Protein AF-A0A2G1X113-F1 (afdb_monomer_lite)

Secondary structure (DSSP, 8-state):
-HHHHHHHHHHHTS-----TTHHHHHHHHHHHHHHHHHHHHH--SS--HHHHHHHHHHHHHHHHHHHHHHHHHHTTTS-HHHHHHHHHHHHHHHHHHHHHHHHHH-

Sequence (106 aa):
MALAAFALVSLDSIPLALSTDFGARFLLLLSLLDMAFAYDDYWPVAYSPMYAVTWTLVFGVLTAGLFISIYEVALPNLGNTVVSVAAFVTVVSIQFGSAMLYARIR

pLDDT: mean 83.41, std 10.77, range [58.5, 96.0]

Radius of gyration: 15.13 Å; chains: 1; bounding box: 37×22×48 Å

Foldseek 3Di:
DVVLLVVLVVVVVDPDPDDQCPLLVVLLVVLLVLLLVLCVPQPPPDPDPVVVVVSSVPLNCVLNVQLVVQLVVCVVPDGNSVSSSVSSVVSSCCSNVVSVVVSVVD

Structure (mmCIF, N/CA/C/O backbone):
data_AF-A0A2G1X113-F1
#
_entry.id   AF-A0A2G1X113-F1
#
loop_
_atom_site.group_PDB
_atom_site.id
_atom_site.type_symbol
_atom_site.label_atom_id
_atom_site.label_alt_id
_atom_site.label_comp_id
_atom_site.label_asym_id
_atom_site.label_entity_id
_atom_site.label_seq_id
_atom_site.pdbx_PDB_ins_code
_atom_site.Cartn_x
_atom_site.Cartn_y
_atom_site.Cartn_z
_atom_site.occupancy
_atom_site.B_iso_or_equiv
_atom_site.auth_seq_id
_atom_site.auth_comp_id
_atom_site.auth_asym_id
_atom_site.auth_atom_id
_atom_site.pdbx_PDB_model_num
ATOM 1 N N . MET A 1 1 ? 0.901 -9.923 2.274 1.00 58.50 1 MET A N 1
ATOM 2 C CA . MET A 1 1 ? -0.385 -9.184 2.352 1.00 58.50 1 MET A CA 1
ATOM 3 C C . MET A 1 1 ? -1.337 -9.734 3.408 1.00 58.50 1 MET A C 1
ATOM 5 O O . MET A 1 1 ? -1.487 -9.088 4.437 1.00 58.50 1 MET A O 1
ATOM 9 N N . ALA A 1 2 ? -1.912 -10.933 3.237 1.00 60.22 2 ALA A N 1
ATOM 10 C CA . ALA A 1 2 ? -2.840 -11.517 4.222 1.00 60.22 2 ALA A CA 1
ATOM 11 C C . ALA A 1 2 ? -2.227 -11.680 5.628 1.00 60.22 2 ALA A C 1
ATOM 13 O O . ALA A 1 2 ? -2.888 -11.428 6.627 1.00 60.22 2 ALA A O 1
ATOM 14 N N . LEU A 1 3 ? -0.937 -12.024 5.698 1.00 64.19 3 LEU A N 1
ATOM 15 C CA . LEU A 1 3 ? -0.220 -12.228 6.959 1.00 64.19 3 LEU A CA 1
ATOM 16 C C . LEU A 1 3 ? -0.025 -10.928 7.756 1.00 64.19 3 LEU A C 1
ATOM 18 O O . LEU A 1 3 ? -0.084 -10.955 8.977 1.00 64.19 3 LEU A O 1
ATOM 22 N N . ALA A 1 4 ? 0.140 -9.787 7.083 1.00 62.50 4 ALA A N 1
ATOM 23 C CA . ALA A 1 4 ? 0.288 -8.496 7.749 1.00 62.50 4 ALA A CA 1
ATOM 24 C C . ALA A 1 4 ? -1.049 -7.956 8.269 1.00 62.50 4 ALA A C 1
ATOM 26 O O . ALA A 1 4 ? -1.118 -7.489 9.400 1.00 62.50 4 ALA A O 1
ATOM 27 N N . ALA A 1 5 ? -2.124 -8.093 7.484 1.00 61.22 5 ALA A N 1
ATOM 28 C CA . ALA A 1 5 ? -3.475 -7.788 7.952 1.00 61.22 5 ALA A CA 1
ATOM 29 C C . ALA A 1 5 ? -3.866 -8.689 9.139 1.00 61.22 5 ALA A C 1
ATOM 31 O O . ALA A 1 5 ? -4.377 -8.205 10.144 1.00 61.22 5 ALA A O 1
ATOM 32 N N . PHE A 1 6 ? -3.547 -9.986 9.063 1.00 65.88 6 PHE A N 1
ATOM 33 C CA . PHE A 1 6 ? -3.752 -10.940 10.153 1.00 65.88 6 PHE A CA 1
ATOM 34 C C . PHE A 1 6 ? -2.927 -10.600 11.400 1.00 65.88 6 PHE A C 1
ATOM 36 O O . PHE A 1 6 ? -3.461 -10.616 12.507 1.00 65.88 6 PHE A O 1
ATOM 43 N N . ALA A 1 7 ? -1.646 -10.255 11.238 1.00 67.19 7 ALA A N 1
ATOM 44 C CA . ALA A 1 7 ? -0.786 -9.841 12.343 1.00 67.19 7 ALA A CA 1
ATOM 45 C C . ALA A 1 7 ? -1.331 -8.589 13.037 1.00 67.19 7 ALA A C 1
ATOM 47 O O . ALA A 1 7 ? -1.267 -8.494 14.256 1.00 67.19 7 ALA A O 1
ATOM 48 N N . LEU A 1 8 ? -1.922 -7.661 12.288 1.00 65.19 8 LEU A N 1
ATOM 49 C CA . LEU A 1 8 ? -2.475 -6.436 12.847 1.00 65.19 8 LEU A CA 1
ATOM 50 C C . LEU A 1 8 ? -3.777 -6.661 13.609 1.00 65.19 8 LEU A C 1
ATOM 52 O O . LEU A 1 8 ? -3.918 -6.167 14.720 1.00 65.19 8 LEU A O 1
ATOM 56 N N . VAL A 1 9 ? -4.681 -7.474 13.059 1.00 65.12 9 VAL A N 1
ATOM 57 C CA . VAL A 1 9 ? -5.884 -7.940 13.771 1.00 65.12 9 VAL A CA 1
ATOM 58 C C . VAL A 1 9 ? -5.495 -8.706 15.040 1.00 65.12 9 VAL A C 1
ATOM 60 O O . VAL A 1 9 ? -6.120 -8.556 16.088 1.00 65.12 9 VAL A O 1
ATOM 63 N N . SER A 1 10 ? -4.421 -9.495 14.969 1.00 65.69 10 SER A N 1
ATOM 64 C CA . SER A 1 10 ? -3.881 -10.210 16.126 1.00 65.69 10 SER A CA 1
ATOM 65 C C . SER A 1 10 ? -3.293 -9.250 17.164 1.00 65.69 10 SER A C 1
ATOM 67 O O . SER A 1 10 ? -3.532 -9.438 18.349 1.00 65.69 10 SER A O 1
ATOM 69 N N . LEU A 1 11 ? -2.574 -8.203 16.745 1.00 63.88 11 LEU A N 1
ATOM 70 C CA . LEU A 1 11 ? -2.026 -7.171 17.634 1.00 63.88 11 LEU A CA 1
ATOM 71 C C . LEU A 1 11 ? -3.117 -6.326 18.299 1.00 63.88 11 LEU A C 1
ATOM 73 O O . LEU A 1 11 ? -2.971 -6.004 19.472 1.00 63.88 11 LEU A O 1
ATOM 77 N N . ASP A 1 12 ? -4.210 -6.030 17.594 1.00 63.69 12 ASP A N 1
ATOM 78 C CA . ASP A 1 12 ? -5.396 -5.350 18.143 1.00 63.69 12 ASP A CA 1
ATOM 79 C C . ASP A 1 12 ? -6.099 -6.200 19.223 1.00 63.69 12 ASP A C 1
ATOM 81 O O . ASP A 1 12 ? -6.749 -5.687 20.128 1.00 63.69 12 ASP A O 1
ATOM 85 N N . SER A 1 13 ? -5.921 -7.524 19.162 1.00 64.50 13 SER A N 1
ATOM 86 C CA . SER A 1 13 ? -6.463 -8.480 20.137 1.00 64.50 13 SER A CA 1
ATOM 87 C C . SER A 1 13 ? -5.548 -8.700 21.353 1.00 64.50 13 SER A C 1
ATOM 89 O O . SER A 1 13 ? -5.953 -9.346 22.322 1.00 64.50 13 SER A O 1
ATOM 91 N N . ILE A 1 14 ? -4.304 -8.207 21.314 1.00 66.00 14 ILE A N 1
ATOM 92 C CA . ILE A 1 14 ? -3.322 -8.335 22.399 1.00 66.00 14 ILE A CA 1
ATOM 93 C C . ILE A 1 14 ? -3.367 -7.045 23.233 1.00 66.00 14 ILE A C 1
ATOM 95 O O . ILE A 1 14 ? -3.378 -5.959 22.659 1.00 66.00 14 ILE A O 1
ATOM 99 N N . PRO A 1 15 ? -3.330 -7.111 24.580 1.00 59.94 15 PRO A N 1
ATOM 100 C CA . PRO A 1 15 ? -3.372 -5.932 25.447 1.00 59.94 15 PRO A CA 1
ATOM 101 C C . PRO A 1 15 ? -2.013 -5.206 25.480 1.00 59.94 15 PRO A C 1
ATOM 103 O O . PRO A 1 15 ? -1.422 -4.988 26.537 1.00 59.94 15 PRO A O 1
ATOM 106 N N . LEU A 1 16 ? -1.475 -4.867 24.310 1.00 63.56 16 LEU A N 1
ATOM 107 C CA . LEU A 1 16 ? -0.336 -3.974 24.159 1.00 63.56 16 LEU A CA 1
ATOM 108 C C . LEU A 1 16 ? -0.858 -2.535 24.202 1.00 63.56 16 LEU A C 1
ATOM 110 O O . LEU A 1 16 ? -1.845 -2.206 23.550 1.00 63.56 16 LEU A O 1
ATOM 114 N N . ALA A 1 17 ? -0.187 -1.659 24.950 1.00 68.50 17 ALA A N 1
ATOM 115 C CA . ALA A 1 17 ? -0.515 -0.233 25.022 1.00 68.50 17 ALA A CA 1
ATOM 116 C C . ALA A 1 17 ? -0.085 0.508 23.737 1.00 68.50 17 ALA A C 1
ATOM 118 O O . ALA A 1 17 ? 0.794 1.369 23.761 1.00 68.50 17 ALA A O 1
ATOM 119 N N . LEU A 1 18 ? -0.653 0.126 22.594 1.00 71.94 18 LEU A N 1
ATOM 120 C CA . LEU A 1 18 ? -0.431 0.781 21.309 1.00 71.94 18 LEU A CA 1
ATOM 121 C C . LEU A 1 18 ? -1.394 1.962 21.156 1.00 71.94 18 LEU A C 1
ATOM 123 O O . LEU A 1 18 ? -2.523 1.937 21.640 1.00 71.94 18 LEU A O 1
ATOM 127 N N . SER A 1 19 ? -0.945 3.016 20.471 1.00 77.19 19 SER A N 1
ATOM 128 C CA . SER A 1 19 ? -1.830 4.125 20.105 1.00 77.19 19 SER A CA 1
ATOM 129 C C . SER A 1 19 ? -2.945 3.629 19.185 1.00 77.19 19 SER A C 1
ATOM 131 O O . SER A 1 19 ? -2.676 2.797 18.318 1.00 77.19 19 SER A O 1
ATOM 133 N N . THR A 1 20 ? -4.134 4.224 19.275 1.00 75.44 20 THR A N 1
ATOM 134 C CA . THR A 1 20 ? -5.275 3.929 18.388 1.00 75.44 20 THR A CA 1
ATOM 135 C C . THR A 1 20 ? -4.916 4.008 16.903 1.00 75.44 20 THR A C 1
ATOM 137 O O . THR A 1 20 ? -5.413 3.221 16.109 1.00 75.44 20 THR A O 1
ATOM 140 N N . ASP A 1 21 ? -3.990 4.894 16.529 1.00 81.12 21 ASP A N 1
ATOM 141 C CA . ASP A 1 21 ? -3.604 5.116 15.130 1.00 81.12 21 ASP A CA 1
ATOM 142 C C . ASP A 1 21 ? -2.418 4.251 14.681 1.00 81.12 21 ASP A C 1
ATOM 144 O O . ASP A 1 21 ? -1.933 4.386 13.555 1.00 81.12 21 ASP A O 1
ATOM 148 N N . PHE A 1 22 ? -1.903 3.380 15.555 1.00 85.12 22 PHE A N 1
ATOM 149 C CA . PHE A 1 22 ? -0.733 2.559 15.244 1.00 85.12 22 PHE A CA 1
ATOM 150 C C . PHE A 1 22 ? -1.009 1.656 14.041 1.00 85.12 22 PHE A C 1
ATOM 152 O O . PHE A 1 22 ? -0.183 1.579 13.133 1.00 85.12 22 PHE A O 1
ATOM 159 N N . GLY A 1 23 ? -2.189 1.032 14.009 1.00 84.19 23 GLY A N 1
ATOM 160 C CA . GLY A 1 23 ? -2.601 0.150 12.922 1.00 84.19 23 GLY A CA 1
ATOM 161 C C . GLY A 1 23 ? -2.631 0.854 11.569 1.00 84.19 23 GLY A C 1
ATOM 162 O O . GLY A 1 23 ? -2.020 0.380 10.610 1.00 84.19 23 GLY A O 1
ATOM 163 N N . ALA A 1 24 ? -3.265 2.026 11.515 1.00 87.25 24 ALA A N 1
ATOM 164 C CA . ALA A 1 24 ? -3.328 2.857 10.318 1.00 87.25 24 ALA A CA 1
ATOM 165 C C . ALA A 1 24 ? -1.928 3.239 9.816 1.00 87.25 24 ALA A C 1
ATOM 167 O O . ALA A 1 24 ? -1.612 3.053 8.641 1.00 87.25 24 ALA A O 1
ATOM 168 N N . ARG A 1 25 ? -1.054 3.715 10.714 1.00 90.06 25 ARG A N 1
ATOM 169 C CA . ARG A 1 25 ? 0.322 4.110 10.368 1.00 90.06 25 ARG A CA 1
ATOM 170 C C . ARG A 1 25 ? 1.158 2.929 9.894 1.00 90.06 25 ARG A C 1
ATOM 172 O O . ARG A 1 25 ? 1.884 3.056 8.913 1.00 90.06 25 ARG A O 1
ATOM 179 N N . PHE A 1 26 ? 1.054 1.790 10.572 1.00 89.00 26 PHE A N 1
ATOM 180 C CA . PHE A 1 26 ? 1.767 0.580 10.183 1.00 89.00 26 PHE A CA 1
ATOM 181 C C . PHE A 1 26 ? 1.345 0.116 8.787 1.00 89.00 26 PHE A C 1
ATOM 183 O O . PHE A 1 26 ? 2.205 -0.153 7.953 1.00 89.00 26 PHE A O 1
ATOM 190 N N . LEU A 1 27 ? 0.040 0.069 8.502 1.00 90.88 27 LEU A N 1
ATOM 191 C CA . LEU A 1 27 ? -0.456 -0.362 7.194 1.00 90.88 27 LEU A CA 1
ATOM 192 C C . LEU A 1 27 ? -0.146 0.632 6.080 1.00 90.88 27 LEU A C 1
ATOM 194 O O . LEU A 1 27 ? 0.154 0.208 4.967 1.00 90.88 27 LEU A O 1
ATOM 198 N N . LEU A 1 28 ? -0.153 1.932 6.373 1.00 91.75 28 LEU A N 1
ATOM 199 C CA . LEU A 1 28 ? 0.321 2.942 5.434 1.00 91.75 28 LEU A CA 1
ATOM 200 C C . LEU A 1 28 ? 1.793 2.698 5.075 1.00 91.75 28 LEU A C 1
ATOM 202 O O . LEU A 1 28 ? 2.130 2.600 3.897 1.00 91.75 28 LEU A O 1
ATOM 206 N N . LEU A 1 29 ? 2.666 2.548 6.075 1.00 91.81 29 LEU A N 1
ATOM 207 C CA . LEU A 1 29 ? 4.088 2.272 5.848 1.00 91.81 29 LEU A CA 1
ATOM 208 C C . LEU A 1 29 ? 4.300 0.962 5.088 1.00 91.81 29 LEU A C 1
ATOM 210 O O . LEU A 1 29 ? 5.133 0.906 4.186 1.00 91.81 29 LEU A O 1
ATOM 214 N N . LEU A 1 30 ? 3.520 -0.068 5.409 1.00 91.38 30 LEU A N 1
ATOM 215 C CA . LEU A 1 30 ? 3.577 -1.335 4.700 1.00 91.38 30 LEU A CA 1
ATOM 216 C C . LEU A 1 30 ? 3.151 -1.181 3.234 1.00 91.38 30 LEU A C 1
ATOM 218 O O . LEU A 1 30 ? 3.868 -1.647 2.362 1.00 91.38 30 LEU A O 1
ATOM 222 N N . SER A 1 31 ? 2.077 -0.439 2.946 1.00 90.56 31 SER A N 1
ATOM 223 C CA . SER A 1 31 ? 1.648 -0.173 1.563 1.00 90.56 31 SER A CA 1
ATOM 224 C C . SER A 1 31 ? 2.682 0.606 0.741 1.00 90.56 31 SER A C 1
ATOM 226 O O . SER A 1 31 ? 2.765 0.437 -0.475 1.00 90.56 31 SER A O 1
ATOM 228 N N . LEU A 1 32 ? 3.492 1.449 1.392 1.00 91.75 32 LEU A N 1
ATOM 229 C CA . LEU A 1 32 ? 4.619 2.137 0.758 1.00 91.75 32 LEU A CA 1
ATOM 230 C C . LEU A 1 32 ? 5.799 1.191 0.515 1.00 91.75 32 LEU A C 1
ATOM 232 O O . LEU A 1 32 ? 6.489 1.329 -0.492 1.00 91.75 32 LEU A O 1
ATOM 236 N N . LEU A 1 33 ? 6.025 0.227 1.409 1.00 90.88 33 LEU A N 1
ATOM 237 C CA . LEU A 1 33 ? 7.023 -0.822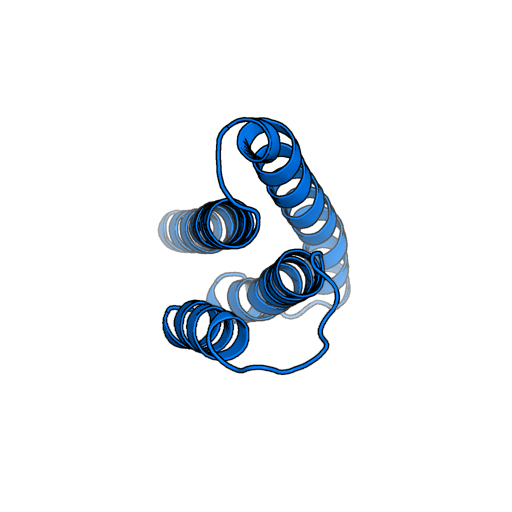 1.212 1.00 90.88 33 LEU A CA 1
ATOM 238 C C . LEU A 1 33 ? 6.618 -1.769 0.073 1.00 90.88 33 LEU A C 1
ATOM 240 O O . LEU A 1 33 ? 7.459 -2.136 -0.743 1.00 90.88 33 LEU A O 1
ATOM 244 N N . ASP A 1 34 ? 5.333 -2.111 -0.029 1.00 88.38 34 ASP A N 1
ATOM 245 C CA . ASP A 1 34 ? 4.798 -3.007 -1.060 1.00 88.38 34 ASP A CA 1
ATOM 246 C C . ASP A 1 34 ? 5.015 -2.491 -2.487 1.00 88.38 34 ASP A C 1
ATOM 248 O O . ASP A 1 34 ? 5.258 -3.265 -3.414 1.00 88.38 34 ASP A O 1
ATOM 252 N N . MET A 1 35 ? 5.038 -1.170 -2.653 1.00 87.75 35 MET A N 1
ATOM 253 C CA . MET A 1 35 ? 5.378 -0.518 -3.913 1.00 87.75 35 MET A CA 1
ATOM 254 C C . MET A 1 35 ? 6.799 -0.859 -4.398 1.00 87.75 35 MET A C 1
ATOM 256 O O . MET A 1 35 ? 7.027 -0.895 -5.610 1.00 87.75 35 MET A O 1
ATOM 260 N N . ALA A 1 36 ? 7.750 -1.098 -3.488 1.00 86.19 36 ALA A N 1
ATOM 261 C CA . ALA A 1 36 ? 9.106 -1.498 -3.859 1.00 86.19 36 ALA A CA 1
ATOM 262 C C . ALA A 1 36 ? 9.120 -2.909 -4.466 1.00 86.19 36 ALA A C 1
ATOM 26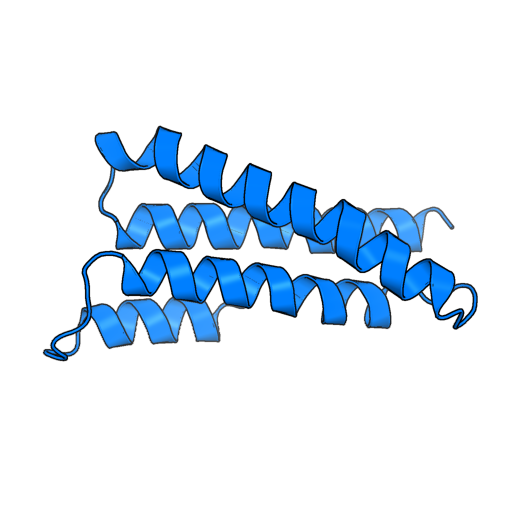4 O O . ALA A 1 36 ? 9.794 -3.129 -5.470 1.00 86.19 36 ALA A O 1
ATOM 265 N N . PHE A 1 37 ? 8.321 -3.833 -3.921 1.00 87.31 37 PHE A N 1
ATOM 266 C CA . PHE A 1 37 ? 8.155 -5.171 -4.496 1.00 87.31 37 PHE A CA 1
ATOM 267 C C . PHE A 1 37 ? 7.446 -5.110 -5.854 1.00 87.31 37 PHE A C 1
ATOM 269 O O . PHE A 1 37 ? 7.905 -5.716 -6.815 1.00 87.31 37 PHE A O 1
ATOM 276 N N . ALA A 1 38 ? 6.387 -4.302 -5.978 1.00 86.12 38 ALA A N 1
ATOM 277 C CA . ALA A 1 38 ? 5.696 -4.123 -7.256 1.00 86.12 38 ALA A CA 1
ATOM 278 C C . ALA A 1 38 ? 6.609 -3.543 -8.358 1.00 86.12 38 ALA A C 1
ATOM 280 O O . ALA A 1 38 ? 6.473 -3.911 -9.526 1.00 86.12 38 ALA A O 1
ATOM 281 N N . TYR A 1 39 ? 7.544 -2.655 -8.001 1.00 84.56 39 TYR A N 1
ATOM 282 C CA . TYR A 1 39 ? 8.551 -2.149 -8.937 1.00 84.56 39 TYR A CA 1
ATOM 283 C C . TYR A 1 39 ? 9.475 -3.261 -9.440 1.00 84.56 39 TYR A C 1
ATOM 285 O O . TYR A 1 39 ? 9.681 -3.380 -10.648 1.00 84.56 39 TYR A O 1
ATOM 293 N N . ASP A 1 40 ? 10.022 -4.051 -8.514 1.00 85.00 40 ASP A N 1
ATOM 294 C CA . ASP A 1 40 ? 10.991 -5.105 -8.823 1.00 85.00 40 ASP A CA 1
ATOM 295 C C . ASP A 1 40 ? 10.367 -6.223 -9.672 1.00 85.00 40 ASP A C 1
ATOM 297 O O . ASP A 1 40 ? 10.956 -6.653 -10.661 1.00 85.00 40 ASP A O 1
ATOM 301 N N . ASP A 1 41 ? 9.130 -6.618 -9.357 1.00 83.62 41 ASP A N 1
ATOM 302 C CA . ASP A 1 41 ? 8.454 -7.736 -10.020 1.00 83.62 41 ASP A CA 1
ATOM 303 C C . ASP A 1 41 ? 7.951 -7.403 -11.439 1.00 83.62 41 ASP A C 1
ATOM 305 O O . ASP A 1 41 ? 7.970 -8.263 -12.323 1.00 83.62 41 ASP A O 1
ATOM 309 N N . TYR A 1 42 ? 7.462 -6.178 -11.678 1.00 78.12 42 TYR A N 1
ATOM 310 C CA . TYR A 1 42 ? 6.689 -5.862 -12.894 1.00 78.12 42 TYR A CA 1
ATOM 311 C C . TYR A 1 42 ? 7.282 -4.756 -13.765 1.00 78.12 42 TYR A C 1
ATOM 313 O O . TYR A 1 42 ? 6.947 -4.667 -14.950 1.00 78.12 42 TYR A O 1
ATOM 321 N N . TRP A 1 43 ? 8.138 -3.896 -13.212 1.00 75.06 43 TRP A N 1
ATOM 322 C CA . TRP A 1 43 ? 8.611 -2.703 -13.909 1.00 75.06 43 TRP A CA 1
ATOM 323 C C . TRP A 1 43 ? 10.074 -2.716 -14.403 1.00 75.06 43 TRP A C 1
ATOM 325 O O . TRP A 1 43 ? 10.456 -1.718 -15.026 1.00 75.06 43 TRP A O 1
ATOM 335 N N . PRO A 1 44 ? 10.936 -3.754 -14.269 1.00 61.88 44 PRO A N 1
ATOM 336 C CA . PRO A 1 44 ? 12.295 -3.618 -14.779 1.00 61.88 44 PRO A CA 1
ATOM 337 C C . PRO A 1 44 ? 12.306 -3.782 -16.311 1.00 61.88 44 PRO A C 1
ATOM 339 O O . PRO A 1 44 ? 12.483 -4.860 -16.869 1.00 61.88 44 PRO A O 1
ATOM 342 N N . VAL A 1 45 ? 12.094 -2.673 -17.028 1.00 62.25 45 VAL A N 1
ATOM 343 C CA . VAL A 1 45 ? 12.399 -2.527 -18.464 1.00 62.25 45 VAL A CA 1
ATOM 344 C C . VAL A 1 45 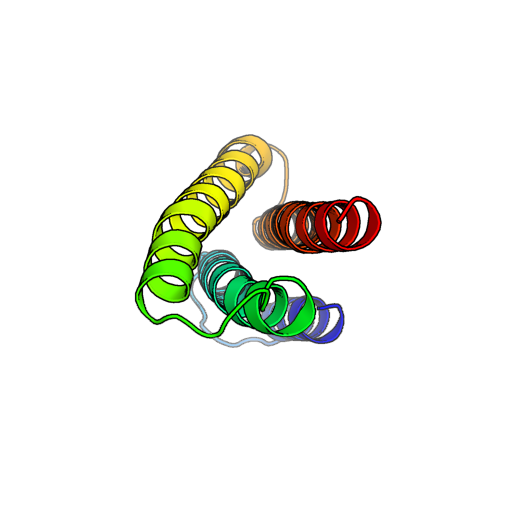? 13.912 -2.397 -18.646 1.00 62.25 45 VAL A C 1
ATOM 346 O O . VAL A 1 45 ? 14.502 -3.043 -19.505 1.00 62.25 45 VAL A O 1
ATOM 349 N N . ALA A 1 46 ? 14.520 -1.563 -17.803 1.00 67.12 46 ALA A N 1
ATOM 350 C CA . ALA A 1 46 ? 15.948 -1.358 -17.646 1.00 67.12 46 ALA A CA 1
ATOM 351 C C . ALA A 1 46 ? 16.180 -0.850 -16.218 1.00 67.12 46 ALA A C 1
ATOM 353 O O . ALA A 1 46 ? 15.486 0.066 -15.767 1.00 67.12 46 ALA A O 1
ATOM 354 N N . TYR A 1 47 ? 17.144 -1.432 -15.505 1.00 67.06 47 TYR A N 1
ATOM 355 C CA . TYR A 1 47 ? 17.497 -1.001 -14.154 1.00 67.06 47 TYR A CA 1
ATOM 356 C C . TYR A 1 47 ? 18.192 0.370 -14.225 1.00 67.06 47 TYR A C 1
ATOM 358 O O . TYR A 1 47 ? 19.400 0.471 -14.423 1.00 67.06 47 TYR A O 1
ATOM 366 N N . SER A 1 48 ? 17.402 1.440 -14.115 1.00 80.69 48 SER A N 1
ATOM 367 C CA . SER A 1 48 ? 17.882 2.820 -14.033 1.00 80.69 48 SER A CA 1
ATOM 368 C C . SER A 1 48 ? 17.508 3.406 -12.674 1.00 80.69 48 SER A C 1
ATOM 370 O O . SER A 1 48 ? 16.321 3.406 -12.327 1.00 80.69 48 SER A O 1
ATOM 372 N N . PRO A 1 49 ? 18.473 3.971 -11.924 1.00 81.94 49 PRO A N 1
ATOM 373 C CA . PRO A 1 49 ? 18.189 4.659 -10.667 1.00 81.94 49 PRO A CA 1
ATOM 374 C C . PRO A 1 49 ? 17.130 5.755 -10.823 1.00 81.94 49 PRO A C 1
ATOM 376 O O . PRO A 1 49 ? 16.304 5.953 -9.938 1.00 81.94 49 PRO A O 1
ATOM 379 N N . MET A 1 50 ? 17.106 6.435 -11.975 1.00 86.50 50 MET A N 1
ATOM 380 C CA . MET A 1 50 ? 16.144 7.501 -12.243 1.00 86.50 50 MET A CA 1
ATOM 381 C C . MET A 1 50 ? 14.704 6.975 -12.288 1.00 86.50 50 MET A C 1
ATOM 383 O O . MET A 1 50 ? 13.818 7.600 -11.715 1.00 86.50 50 MET A O 1
ATOM 387 N N . TYR A 1 51 ? 14.469 5.803 -12.889 1.00 84.44 51 TYR A N 1
ATOM 388 C CA . TYR A 1 51 ? 13.133 5.200 -12.930 1.00 84.44 51 TYR A CA 1
ATOM 389 C C . TYR A 1 51 ? 12.674 4.705 -11.560 1.00 84.44 51 TYR A C 1
ATOM 391 O O . TYR A 1 51 ? 11.512 4.908 -11.218 1.00 84.44 51 TYR A O 1
ATOM 399 N N . ALA A 1 52 ? 13.579 4.154 -10.747 1.00 84.56 52 ALA A N 1
ATOM 400 C CA . ALA A 1 52 ? 13.262 3.762 -9.375 1.00 84.56 52 ALA A CA 1
ATOM 401 C C . ALA A 1 52 ? 12.866 4.976 -8.515 1.00 84.56 52 ALA A C 1
ATOM 403 O O . ALA A 1 52 ? 11.888 4.922 -7.767 1.00 84.56 52 ALA A O 1
ATOM 404 N N . VAL A 1 53 ? 13.577 6.102 -8.662 1.00 88.06 53 VAL A N 1
ATOM 405 C CA . VAL A 1 53 ? 13.243 7.359 -7.971 1.00 88.06 53 VAL A CA 1
ATOM 406 C C . VAL A 1 53 ? 11.894 7.902 -8.441 1.00 88.06 53 VAL A C 1
ATOM 408 O O . VAL A 1 53 ? 11.045 8.220 -7.609 1.00 88.06 53 VAL A O 1
ATOM 411 N N . THR A 1 54 ? 11.662 7.984 -9.755 1.00 88.94 54 THR A N 1
ATOM 412 C CA . THR A 1 54 ? 10.382 8.463 -10.300 1.00 88.94 54 THR A CA 1
ATOM 413 C C . THR A 1 54 ? 9.220 7.582 -9.852 1.00 88.94 54 THR A C 1
ATOM 415 O O . THR A 1 54 ? 8.201 8.114 -9.416 1.00 88.94 54 THR A O 1
ATOM 418 N N . TRP A 1 55 ? 9.381 6.258 -9.894 1.00 88.12 55 TRP A N 1
ATOM 419 C CA . TRP A 1 55 ? 8.385 5.313 -9.395 1.00 88.12 55 TRP A CA 1
ATOM 420 C C . TRP A 1 55 ? 8.070 5.574 -7.925 1.00 88.12 55 TRP A C 1
ATOM 422 O O . TRP A 1 55 ? 6.914 5.787 -7.573 1.00 88.12 55 TRP A O 1
ATOM 432 N N . THR A 1 56 ? 9.108 5.653 -7.089 1.00 89.19 56 THR A N 1
ATOM 433 C CA . THR A 1 56 ? 8.956 5.843 -5.644 1.00 89.19 56 THR A CA 1
ATOM 434 C C . THR A 1 56 ? 8.221 7.136 -5.311 1.00 89.19 56 THR A C 1
ATOM 436 O O . THR A 1 56 ? 7.334 7.138 -4.463 1.00 89.19 56 THR A O 1
ATOM 439 N N . LEU A 1 57 ? 8.552 8.240 -5.986 1.00 92.12 57 LEU A N 1
ATOM 440 C CA . LEU A 1 57 ? 7.899 9.525 -5.742 1.00 92.12 57 LEU A CA 1
ATOM 441 C C . LEU A 1 57 ? 6.447 9.528 -6.224 1.00 92.12 57 LEU A C 1
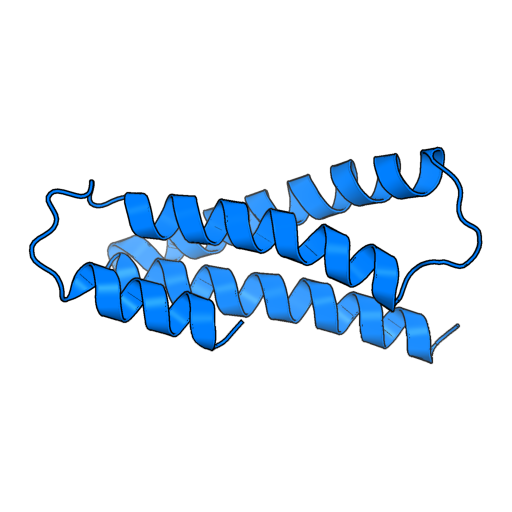ATOM 443 O O . LEU A 1 57 ? 5.554 9.909 -5.471 1.00 92.12 57 LEU A O 1
ATOM 447 N N . VAL A 1 58 ? 6.197 9.094 -7.461 1.00 91.12 58 VAL A N 1
ATOM 448 C CA . VAL A 1 58 ? 4.856 9.150 -8.059 1.00 91.12 58 VAL A CA 1
ATOM 449 C C . VAL A 1 58 ? 3.919 8.167 -7.369 1.00 91.12 58 VAL A C 1
ATOM 451 O O . VAL A 1 58 ? 2.869 8.563 -6.860 1.00 91.12 58 VAL A O 1
ATOM 454 N N . PHE A 1 59 ? 4.302 6.892 -7.306 1.00 89.44 59 PHE A N 1
ATOM 455 C CA . PHE A 1 59 ? 3.464 5.869 -6.694 1.00 89.44 59 PHE A CA 1
ATOM 456 C C . PHE A 1 59 ? 3.436 5.994 -5.175 1.00 89.44 59 PHE A C 1
ATOM 458 O O . PHE A 1 59 ? 2.402 5.691 -4.590 1.00 89.44 59 PHE A O 1
ATOM 465 N N . GLY A 1 60 ? 4.484 6.511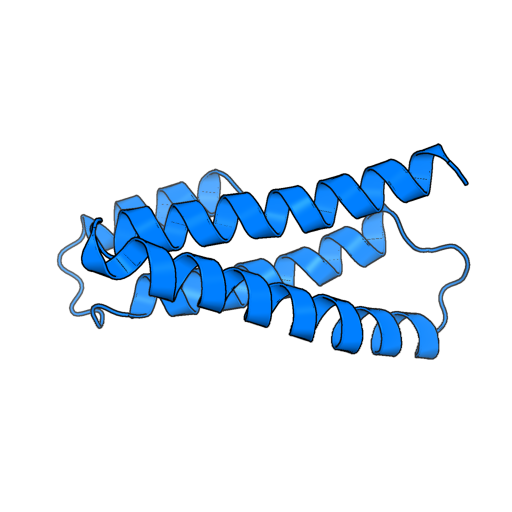 -4.528 1.00 91.38 60 GLY A N 1
ATOM 466 C CA . GLY A 1 60 ? 4.484 6.740 -3.084 1.00 91.38 60 GLY A CA 1
ATOM 467 C C . GLY A 1 60 ? 3.472 7.812 -2.685 1.00 91.38 60 GLY A C 1
ATOM 468 O O . GLY A 1 60 ? 2.657 7.591 -1.790 1.00 91.38 60 GLY A O 1
ATOM 469 N N . VAL A 1 61 ? 3.453 8.941 -3.404 1.00 95.06 61 VAL A N 1
ATOM 470 C CA . VAL A 1 61 ? 2.467 10.010 -3.178 1.00 95.06 61 VAL A CA 1
ATOM 471 C C . VAL A 1 61 ? 1.051 9.527 -3.487 1.00 95.06 61 VAL A C 1
ATOM 473 O O . VAL A 1 61 ? 0.149 9.759 -2.684 1.00 95.06 61 VAL A O 1
ATOM 476 N N . LEU A 1 62 ? 0.843 8.820 -4.603 1.00 94.38 62 LEU A N 1
ATOM 477 C CA . LEU A 1 62 ? -0.473 8.266 -4.947 1.00 94.38 62 LEU A CA 1
ATOM 478 C C . LEU A 1 62 ? -0.963 7.257 -3.903 1.00 94.38 62 LEU A C 1
ATOM 480 O O . LEU A 1 62 ? -2.116 7.312 -3.490 1.00 94.38 62 LEU A O 1
ATOM 484 N N . THR A 1 63 ? -0.081 6.373 -3.443 1.00 93.12 63 THR A N 1
ATOM 485 C CA . THR A 1 63 ? -0.360 5.367 -2.410 1.00 93.12 63 THR A CA 1
ATOM 486 C C . THR A 1 63 ? -0.782 6.022 -1.108 1.00 93.12 63 THR A C 1
ATOM 488 O O . THR A 1 63 ? -1.844 5.705 -0.577 1.00 93.12 63 THR A O 1
ATOM 491 N N . ALA A 1 64 ? 0.016 6.974 -0.620 1.00 94.38 64 ALA A N 1
ATOM 492 C CA . ALA A 1 64 ? -0.293 7.685 0.610 1.00 94.38 64 ALA A CA 1
ATOM 493 C C . ALA A 1 64 ? -1.593 8.487 0.478 1.00 94.38 64 ALA A C 1
ATOM 495 O O . ALA A 1 64 ? -2.455 8.408 1.351 1.00 94.38 64 ALA A O 1
ATOM 496 N N . GLY A 1 65 ? -1.767 9.203 -0.636 1.00 96.00 65 GLY A N 1
ATOM 497 C CA . GLY A 1 65 ? -2.968 9.987 -0.909 1.00 96.00 65 GLY A CA 1
ATOM 498 C C . GLY A 1 65 ? -4.233 9.130 -0.947 1.00 96.00 65 GLY A C 1
ATOM 499 O O . GLY A 1 65 ? -5.218 9.473 -0.296 1.00 96.00 65 GLY A O 1
ATOM 500 N N . LEU A 1 66 ? -4.206 7.993 -1.648 1.00 95.56 66 LEU A N 1
ATOM 501 C CA . LEU A 1 66 ? -5.336 7.063 -1.710 1.00 95.56 66 LEU A CA 1
ATOM 502 C C . LEU A 1 66 ? -5.625 6.429 -0.350 1.00 95.56 66 LEU A C 1
ATOM 504 O O . LEU A 1 66 ? -6.785 6.371 0.050 1.00 95.56 66 LEU A O 1
ATOM 508 N N . PHE A 1 67 ? -4.591 5.993 0.371 1.00 95.75 67 PHE A N 1
ATOM 509 C CA . PHE A 1 67 ? -4.757 5.380 1.686 1.00 95.75 67 PHE A CA 1
ATOM 510 C C . PHE A 1 67 ? -5.422 6.356 2.656 1.00 95.75 67 PHE A C 1
ATOM 512 O O . PHE A 1 67 ? -6.443 6.023 3.251 1.00 95.75 67 PHE A O 1
ATOM 519 N N . ILE A 1 68 ? -4.879 7.574 2.770 1.00 95.19 68 ILE A N 1
ATOM 520 C CA . ILE A 1 68 ? -5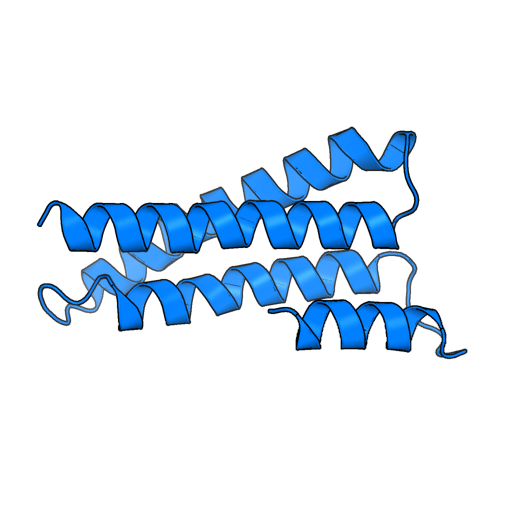.410 8.621 3.652 1.00 95.19 68 ILE A CA 1
ATOM 521 C C . ILE A 1 68 ? -6.837 8.985 3.237 1.00 95.19 68 ILE A C 1
ATOM 523 O O . ILE A 1 68 ? -7.709 9.082 4.090 1.00 95.19 68 ILE A O 1
ATOM 527 N N . SER A 1 69 ? -7.107 9.119 1.936 1.00 95.25 69 SER A N 1
ATOM 528 C CA . SER A 1 69 ? -8.452 9.453 1.447 1.00 95.25 69 SER A CA 1
ATOM 529 C C . SER A 1 69 ? -9.482 8.387 1.824 1.00 95.25 69 SER A C 1
ATOM 531 O O . SER A 1 69 ? -10.553 8.719 2.322 1.00 95.25 69 SER A O 1
ATOM 533 N N . ILE A 1 70 ? -9.166 7.103 1.622 1.00 93.69 70 ILE A N 1
ATOM 534 C CA . ILE A 1 70 ? -10.062 6.001 2.000 1.00 93.69 70 ILE A CA 1
ATOM 535 C C . ILE A 1 70 ? -10.235 5.962 3.520 1.00 93.69 70 ILE A C 1
ATOM 537 O O . ILE A 1 70 ? -11.353 5.786 4.003 1.00 93.69 70 ILE A O 1
ATOM 541 N N . TYR A 1 71 ? -9.141 6.150 4.261 1.00 92.56 71 TYR A N 1
ATOM 542 C CA . TYR A 1 71 ? -9.148 6.141 5.716 1.00 92.56 71 TYR A CA 1
ATOM 543 C C . TYR A 1 71 ? -10.059 7.237 6.283 1.00 92.56 71 TYR A C 1
ATOM 545 O O . TYR A 1 71 ? -11.016 6.929 6.987 1.00 92.56 71 TYR A O 1
ATOM 553 N N . GLU A 1 72 ? -9.835 8.497 5.914 1.00 93.44 72 GLU A N 1
ATOM 554 C CA . GLU A 1 72 ? -10.598 9.647 6.419 1.00 93.44 72 GLU A CA 1
ATOM 555 C C . GLU A 1 72 ? -12.083 9.592 6.027 1.00 93.44 72 GLU A C 1
ATOM 557 O O . GLU A 1 72 ? -12.953 9.957 6.816 1.00 93.44 72 GLU A O 1
ATOM 562 N N . VAL A 1 73 ? -12.405 9.093 4.827 1.00 95.06 73 VAL A N 1
ATOM 563 C CA . VAL A 1 73 ? -13.801 8.971 4.368 1.00 95.06 73 VAL A CA 1
ATOM 564 C C . VAL A 1 73 ? -14.556 7.872 5.121 1.00 95.06 73 VAL A C 1
ATOM 566 O O . VAL A 1 73 ? -15.749 8.014 5.400 1.00 95.06 73 VAL A O 1
ATOM 569 N N . ALA A 1 74 ? -13.891 6.762 5.443 1.00 91.38 74 ALA A N 1
ATOM 570 C CA . ALA A 1 74 ? -14.539 5.601 6.047 1.00 91.38 74 ALA A CA 1
ATOM 571 C C . ALA A 1 74 ? -14.512 5.611 7.586 1.00 91.38 74 ALA A C 1
ATOM 573 O O . ALA A 1 74 ? -15.407 5.024 8.199 1.00 91.38 74 ALA A O 1
ATOM 574 N N . LEU A 1 75 ? -13.549 6.305 8.208 1.00 91.38 75 LEU A N 1
ATOM 575 C CA . LEU A 1 75 ? -13.379 6.389 9.666 1.00 91.38 75 LEU A CA 1
ATOM 576 C C . LEU A 1 75 ? -14.645 6.804 10.437 1.00 91.38 75 LEU A C 1
ATOM 578 O O . LEU A 1 75 ? -14.915 6.195 11.468 1.00 91.38 75 LEU A O 1
ATOM 582 N N . PRO A 1 76 ? -15.474 7.760 9.974 1.00 91.81 76 PRO A N 1
ATOM 583 C CA . PRO A 1 76 ? -16.682 8.141 10.708 1.00 91.81 76 PRO A CA 1
ATOM 584 C C . PRO A 1 76 ? -17.738 7.029 10.799 1.00 91.81 76 PRO A C 1
ATOM 586 O O . PRO A 1 76 ? -18.608 7.080 11.664 1.00 91.81 76 PRO A O 1
ATOM 589 N N . ASN A 1 77 ? -17.690 6.046 9.894 1.00 90.25 77 ASN A N 1
ATOM 590 C CA . ASN A 1 77 ? -18.727 5.024 9.738 1.00 90.25 77 ASN A CA 1
ATOM 591 C C . ASN A 1 77 ? -18.296 3.640 10.244 1.00 90.25 77 ASN A C 1
ATOM 593 O O . ASN A 1 77 ? -19.134 2.754 10.405 1.00 90.25 77 ASN A O 1
ATOM 597 N N . LEU A 1 78 ? -16.997 3.424 10.448 1.00 89.25 78 LEU A N 1
ATOM 598 C CA . LEU A 1 78 ? -16.397 2.116 10.698 1.00 89.25 78 LEU A CA 1
ATOM 599 C C . LEU A 1 78 ? -15.293 2.226 11.762 1.00 89.25 78 LEU A C 1
ATOM 601 O O . LEU A 1 78 ? -14.723 3.288 11.985 1.00 89.25 78 LEU A O 1
ATOM 605 N N . GLY A 1 79 ? -14.954 1.113 12.415 1.00 85.81 79 GLY A N 1
ATOM 606 C CA . GLY A 1 79 ? -13.856 1.082 13.388 1.00 85.81 79 GLY A CA 1
ATOM 607 C C . GLY A 1 79 ? -12.478 1.274 12.740 1.00 85.81 79 GLY A C 1
ATOM 608 O O . GLY A 1 79 ? -12.252 0.817 11.618 1.00 85.81 79 GLY A O 1
ATOM 609 N N . ASN A 1 80 ? -11.541 1.886 13.473 1.00 86.38 80 ASN A N 1
ATOM 610 C CA . ASN A 1 80 ? -10.187 2.219 13.002 1.00 86.38 80 ASN A CA 1
ATOM 611 C C . ASN A 1 80 ? -9.478 1.023 12.334 1.00 86.38 80 ASN A C 1
ATOM 613 O O . ASN A 1 80 ? -8.977 1.137 11.215 1.00 86.38 80 ASN A O 1
ATOM 617 N N . THR A 1 81 ? -9.527 -0.156 12.960 1.00 85.19 81 THR A N 1
ATOM 618 C CA . THR A 1 81 ? -8.925 -1.390 12.430 1.00 85.19 81 THR A CA 1
ATOM 619 C C . THR A 1 81 ? -9.527 -1.796 11.084 1.00 85.19 81 THR A C 1
ATOM 621 O O . THR A 1 81 ? -8.794 -2.062 10.132 1.00 85.19 81 THR A O 1
ATOM 624 N N . VAL A 1 82 ? -10.860 -1.792 10.969 1.00 87.12 82 VAL A N 1
ATOM 625 C CA . VAL A 1 82 ? -11.570 -2.171 9.734 1.00 87.12 82 VAL A CA 1
ATOM 626 C C . VAL A 1 82 ? -11.211 -1.217 8.601 1.00 87.12 82 VAL A C 1
ATOM 628 O O . VAL A 1 82 ? -10.894 -1.654 7.497 1.00 87.12 82 VAL A O 1
ATOM 631 N N . VAL A 1 83 ? -11.214 0.083 8.887 1.00 91.19 83 VAL A N 1
ATOM 632 C CA . VAL A 1 83 ? -10.902 1.131 7.912 1.00 91.19 83 VAL A CA 1
ATOM 633 C C . VAL A 1 83 ? -9.455 1.050 7.448 1.00 91.19 83 VAL A C 1
ATOM 635 O O . VAL A 1 83 ? -9.195 1.077 6.247 1.00 91.19 83 VAL A O 1
ATOM 638 N N . SER A 1 84 ? -8.521 0.882 8.382 1.00 88.31 84 SER A N 1
ATOM 639 C CA . SER A 1 84 ? -7.096 0.749 8.080 1.00 88.31 84 SER A CA 1
ATOM 640 C C . SER A 1 84 ? -6.823 -0.458 7.182 1.00 88.31 84 SER A C 1
ATOM 642 O O . SER A 1 84 ? -6.092 -0.351 6.196 1.00 88.31 84 SER A O 1
ATOM 644 N N . VAL A 1 85 ? -7.449 -1.603 7.479 1.00 89.00 85 VAL A N 1
ATOM 645 C CA . VAL A 1 85 ? -7.328 -2.820 6.664 1.00 89.00 85 VAL A CA 1
ATOM 646 C C . VAL A 1 85 ? -7.968 -2.628 5.288 1.00 89.00 85 VAL A C 1
ATOM 648 O O . VAL A 1 85 ? -7.368 -3.009 4.283 1.00 89.00 85 VAL A O 1
ATOM 651 N N . ALA A 1 86 ? -9.149 -2.012 5.209 1.00 89.25 86 ALA A N 1
ATOM 652 C CA . ALA A 1 86 ? -9.823 -1.754 3.938 1.00 89.25 86 ALA A CA 1
ATOM 653 C C . ALA A 1 86 ? -9.008 -0.813 3.035 1.00 89.25 86 ALA A C 1
ATOM 655 O O . ALA A 1 86 ? -8.829 -1.104 1.848 1.00 89.25 86 ALA A O 1
ATOM 656 N N . ALA A 1 87 ? -8.465 0.272 3.596 1.00 92.56 87 ALA A N 1
ATOM 657 C CA . ALA A 1 87 ? -7.587 1.200 2.888 1.00 92.56 87 ALA A CA 1
ATOM 658 C C . ALA A 1 87 ? -6.336 0.484 2.364 1.00 92.56 87 ALA A C 1
ATOM 660 O O . ALA A 1 87 ? -6.034 0.557 1.174 1.00 92.56 87 ALA A O 1
ATOM 661 N N . PHE A 1 88 ? -5.666 -0.290 3.221 1.00 92.31 88 PHE A N 1
ATOM 662 C CA . PHE A 1 88 ? -4.493 -1.081 2.856 1.00 92.31 88 PHE A CA 1
ATOM 663 C C . PHE A 1 88 ? -4.755 -2.034 1.689 1.00 92.31 88 PHE A C 1
ATOM 665 O O . PHE A 1 88 ? -4.069 -1.973 0.671 1.00 92.31 88 PHE A O 1
ATOM 672 N N . VAL A 1 89 ? -5.768 -2.897 1.818 1.00 92.31 89 VAL A N 1
ATOM 673 C CA . VAL A 1 89 ? -6.095 -3.904 0.799 1.00 92.31 89 VAL A CA 1
ATOM 674 C C . VAL A 1 89 ? -6.444 -3.235 -0.526 1.00 92.31 89 VAL A C 1
ATOM 676 O O . VAL A 1 89 ? -5.993 -3.692 -1.576 1.00 92.31 89 VAL A O 1
ATOM 679 N N . THR A 1 90 ? -7.205 -2.142 -0.486 1.00 92.81 90 THR A N 1
ATOM 680 C CA . THR A 1 90 ? -7.607 -1.407 -1.690 1.00 92.81 90 THR A CA 1
ATOM 681 C C . THR A 1 90 ? -6.397 -0.819 -2.405 1.00 92.81 90 THR A C 1
ATOM 683 O O . THR A 1 90 ? -6.207 -1.069 -3.595 1.00 92.81 90 THR A O 1
ATOM 686 N N . VAL A 1 91 ? -5.548 -0.080 -1.686 1.00 93.69 91 VAL A N 1
ATOM 687 C CA . VAL A 1 91 ? -4.389 0.593 -2.284 1.00 93.69 91 VAL A CA 1
ATOM 688 C C . VAL A 1 91 ? -3.395 -0.412 -2.855 1.00 93.69 91 VAL A C 1
ATOM 690 O O . VAL A 1 91 ? -2.990 -0.278 -4.006 1.00 93.69 91 VAL A O 1
ATOM 693 N N . VAL A 1 92 ? -3.075 -1.466 -2.108 1.00 90.75 92 VAL A N 1
ATOM 694 C CA . VAL A 1 92 ? -2.203 -2.549 -2.584 1.00 90.75 92 VAL A CA 1
ATOM 695 C C . VAL A 1 92 ? -2.770 -3.204 -3.840 1.00 90.75 92 VAL A C 1
ATOM 697 O O . VAL A 1 92 ? -2.037 -3.457 -4.794 1.00 90.75 92 VAL A O 1
ATOM 700 N N . SER A 1 93 ? -4.072 -3.500 -3.856 1.00 91.06 93 SER A N 1
ATOM 701 C CA . SER A 1 93 ? -4.703 -4.155 -5.006 1.00 91.06 93 SER A CA 1
ATOM 702 C C . SER A 1 93 ? -4.614 -3.281 -6.255 1.00 91.06 93 SER A C 1
ATOM 704 O O . SER A 1 93 ? -4.364 -3.792 -7.344 1.00 91.06 93 SER A O 1
ATOM 706 N N . ILE A 1 94 ? -4.760 -1.962 -6.101 1.00 91.12 94 ILE A N 1
ATOM 707 C CA . ILE A 1 94 ? -4.575 -0.998 -7.190 1.00 91.12 94 ILE A CA 1
ATOM 708 C C . ILE A 1 94 ? -3.111 -0.972 -7.650 1.00 91.12 94 ILE A C 1
ATOM 710 O O . ILE A 1 94 ? -2.858 -1.026 -8.854 1.00 91.12 94 ILE A O 1
ATOM 714 N N . GLN A 1 95 ? -2.146 -0.930 -6.726 1.00 89.06 95 GLN A N 1
ATOM 715 C CA . GLN A 1 95 ? -0.715 -0.942 -7.055 1.00 89.06 95 GLN A CA 1
ATOM 716 C C . GLN A 1 95 ? -0.330 -2.193 -7.856 1.00 89.06 95 GLN A C 1
ATOM 718 O O . GLN A 1 95 ? 0.114 -2.085 -8.997 1.00 89.06 95 GLN A O 1
ATOM 723 N N . PHE A 1 96 ? -0.551 -3.385 -7.296 1.00 87.38 96 PHE A N 1
ATOM 724 C CA . PHE A 1 96 ? -0.194 -4.642 -7.957 1.00 87.38 96 PHE A CA 1
ATOM 725 C C . PHE A 1 96 ? -1.030 -4.887 -9.212 1.00 87.38 96 PHE A C 1
ATOM 727 O O . PHE A 1 96 ? -0.496 -5.325 -10.226 1.00 87.38 96 PHE A O 1
ATOM 734 N N . GLY A 1 97 ? -2.328 -4.576 -9.176 1.00 87.62 97 GLY A N 1
ATOM 735 C CA . GLY A 1 97 ? -3.215 -4.740 -10.324 1.00 87.62 97 GLY A CA 1
ATOM 736 C C . GLY A 1 97 ? -2.797 -3.870 -11.508 1.00 87.62 97 GLY A C 1
ATOM 737 O O . GLY A 1 97 ? -2.744 -4.358 -12.635 1.00 87.62 97 GLY A O 1
ATOM 738 N N . SER A 1 98 ? -2.445 -2.605 -11.262 1.00 86.31 98 SER A N 1
ATOM 739 C CA . SER A 1 98 ? -1.961 -1.702 -12.315 1.00 86.31 98 SER A CA 1
ATOM 740 C C . SER A 1 98 ? -0.592 -2.122 -12.858 1.00 86.31 98 SER A C 1
ATOM 742 O O . SER A 1 98 ? -0.412 -2.155 -14.076 1.00 86.31 98 SER A O 1
ATOM 744 N N . ALA A 1 99 ? 0.337 -2.525 -11.986 1.00 85.12 99 ALA A N 1
ATOM 745 C CA . ALA A 1 99 ? 1.653 -3.023 -12.383 1.00 85.12 99 ALA A CA 1
ATOM 746 C C . ALA A 1 99 ? 1.555 -4.312 -13.224 1.00 85.12 99 ALA A C 1
ATOM 748 O O . ALA A 1 99 ? 2.157 -4.412 -14.293 1.00 85.12 99 ALA A O 1
ATOM 749 N N . MET A 1 100 ? 0.717 -5.264 -12.803 1.00 86.50 100 MET A N 1
ATOM 750 C CA . MET A 1 100 ? 0.461 -6.506 -13.535 1.00 86.50 100 MET A CA 1
ATOM 751 C C . MET A 1 100 ? -0.223 -6.251 -14.885 1.00 86.50 100 MET A C 1
ATOM 753 O O . MET A 1 100 ? 0.124 -6.888 -15.880 1.00 86.50 100 MET A O 1
ATOM 757 N N . LEU A 1 101 ? -1.188 -5.325 -14.941 1.00 87.12 101 LEU A N 1
ATOM 758 C CA . LEU A 1 101 ? -1.854 -4.947 -16.189 1.00 87.12 101 LEU A CA 1
ATOM 759 C C . LEU A 1 101 ? -0.852 -4.342 -17.180 1.00 87.12 101 LEU A C 1
ATOM 761 O O . LEU A 1 101 ? -0.839 -4.730 -18.345 1.00 87.12 101 LEU A O 1
ATOM 765 N N . TYR A 1 102 ? 0.017 -3.444 -16.710 1.00 83.25 102 TYR A N 1
ATOM 766 C CA . TYR A 1 102 ? 1.082 -2.866 -17.526 1.00 83.25 102 TYR A CA 1
ATOM 767 C C . TYR A 1 102 ? 2.030 -3.942 -18.069 1.00 83.25 102 TYR A C 1
ATOM 769 O O . TYR A 1 102 ? 2.279 -3.984 -19.273 1.00 83.25 102 TYR A O 1
ATOM 777 N N . ALA A 1 103 ? 2.484 -4.858 -17.208 1.00 82.50 103 ALA A N 1
ATOM 778 C CA . ALA A 1 103 ? 3.368 -5.955 -17.596 1.00 82.50 103 ALA A CA 1
ATOM 779 C C . ALA A 1 103 ? 2.748 -6.910 -18.633 1.00 82.50 103 ALA A C 1
ATOM 781 O O . ALA A 1 103 ? 3.484 -7.563 -19.361 1.00 82.50 103 ALA A O 1
ATOM 782 N N . ARG A 1 104 ? 1.411 -7.006 -18.713 1.00 84.06 104 ARG A N 1
ATOM 783 C CA . ARG A 1 104 ? 0.716 -7.804 -19.739 1.00 84.06 104 ARG A CA 1
ATOM 784 C C . ARG A 1 104 ? 0.554 -7.101 -21.086 1.00 84.06 104 ARG A C 1
ATOM 786 O O . ARG A 1 104 ? 0.382 -7.789 -22.087 1.00 84.06 104 ARG A O 1
ATOM 793 N N . ILE A 1 105 ? 0.464 -5.772 -21.094 1.00 84.81 105 ILE A N 1
ATOM 794 C CA . ILE A 1 105 ? 0.227 -4.982 -22.317 1.00 84.81 105 ILE A CA 1
ATOM 795 C C . ILE A 1 105 ? 1.547 -4.684 -23.039 1.00 84.81 105 ILE A C 1
ATOM 797 O O . ILE A 1 105 ? 1.556 -4.524 -24.259 1.00 84.81 105 ILE A O 1
ATOM 801 N N . ARG A 1 106 ? 2.637 -4.585 -22.278 1.00 72.38 106 ARG A N 1
ATOM 802 C CA . ARG A 1 106 ? 4.004 -4.466 -22.783 1.00 72.38 106 ARG A CA 1
ATOM 803 C C . ARG A 1 106 ? 4.491 -5.774 -23.407 1.00 72.38 106 ARG A C 1
ATOM 805 O O . ARG A 1 106 ? 5.244 -5.666 -24.400 1.00 72.38 106 ARG A O 1
#